Protein AF-A0A845RYR3-F1 (afdb_monomer)

Secondary structure (DSSP, 8-state):
-HHHHHHHHHHHHHHHHHHSSSGGGGGGSPPHHHHHHHTTHHHHHHHHHHHHHHHHTT--

Solvent-accessible surface area (backbone atoms only — not comparable to full-atom values): 3678 Å² total; per-residue (Å²): 110,67,71,60,52,52,49,55,51,50,56,48,52,53,46,26,69,74,69,75,48,59,82,93,47,55,90,78,48,85,49,71,67,60,51,35,64,72,67,50,47,69,56,54,58,55,50,52,52,50,53,55,58,54,60,55,70,78,75,120

Sequence (60 aa):
TQRLALKNVEDGLRQIFKDGHQNNVIDKMQTRKRLYELVDYEKYSEFDSSIFKFSKKGHE

Nearest PDB structures (foldseek):
  4iqe-assembly1_A  TM=8.939E-01  e=5.600E-03  Bacillus anthracis
  1o5q-assembly1_B  TM=9.897E-01  e=2.942E-02  Salmonella enterica subsp. enterica serovar Typhimurium
  4iqd-assembly1_A  TM=9.196E-01  e=1.982E-02  Bacillus anthracis
  2dua-assembly1_A  TM=8.303E-01  e=3.988E-01  Variovorax sp. Pal2

pLDDT: mean 89.31, std 11.99, range [50.16, 98.38]

Foldseek 3Di:
DVVVVVVLVVVQVVVCVVPVHRPVCPVVDDDPVNVCVVVVVVVVVVVVVVVVVVVVVVVD

Radius of gyration: 19.56 Å; Cα contacts (8 Å, |Δi|>4): 12; chains: 1; bounding box: 49×20×46 Å

Structure (mmCIF, N/CA/C/O backbone):
data_AF-A0A845RYR3-F1
#
_entry.id   AF-A0A845RYR3-F1
#
loop_
_atom_site.group_PDB
_atom_site.id
_atom_site.type_symbol
_atom_site.label_atom_id
_atom_site.label_alt_id
_atom_site.label_comp_id
_atom_site.label_asym_id
_atom_site.label_entity_id
_atom_site.label_seq_id
_atom_site.pdbx_PDB_ins_code
_atom_site.Cartn_x
_atom_site.Cartn_y
_atom_site.Cartn_z
_atom_site.occupancy
_atom_site.B_iso_or_equiv
_atom_site.auth_seq_id
_atom_site.auth_comp_id
_atom_site.auth_asym_id
_atom_site.auth_atom_id
_atom_site.pdbx_PDB_model_num
ATOM 1 N N . THR A 1 1 ? -15.367 -1.742 -6.877 1.00 87.62 1 THR A N 1
ATOM 2 C CA . THR A 1 1 ? -13.960 -1.737 -6.414 1.00 87.62 1 THR A CA 1
ATOM 3 C C . THR A 1 1 ? -13.607 -0.478 -5.629 1.00 87.62 1 THR A C 1
ATOM 5 O O . THR A 1 1 ? -13.120 -0.620 -4.519 1.00 87.62 1 THR A O 1
ATOM 8 N N . GLN A 1 2 ? -13.918 0.738 -6.103 1.00 95.94 2 GLN A N 1
ATOM 9 C CA . GLN A 1 2 ? -13.592 1.990 -5.383 1.00 95.94 2 GLN A CA 1
ATOM 10 C C . GLN A 1 2 ? -14.145 2.068 -3.948 1.00 95.94 2 GLN A C 1
ATOM 12 O O . GLN A 1 2 ? -13.406 2.411 -3.034 1.00 95.94 2 GLN A O 1
ATOM 17 N N . ARG A 1 3 ? -15.406 1.671 -3.716 1.00 97.88 3 ARG A N 1
ATOM 18 C CA . ARG A 1 3 ? -15.992 1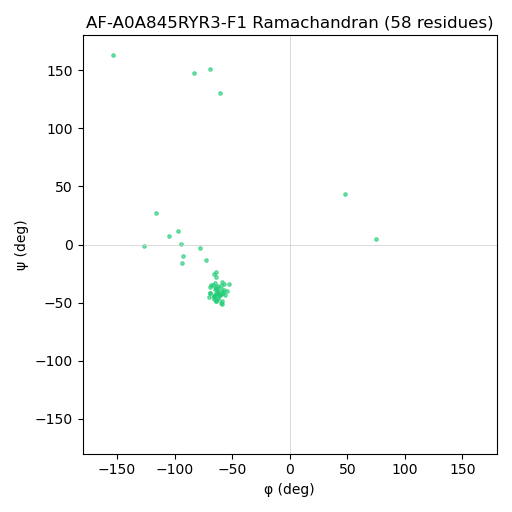.643 -2.358 1.00 97.88 3 ARG A CA 1
ATOM 19 C C . ARG A 1 3 ? -15.227 0.728 -1.390 1.00 97.88 3 ARG A C 1
ATOM 21 O O . ARG A 1 3 ? -15.086 1.061 -0.222 1.00 97.88 3 ARG A O 1
ATOM 28 N N . LEU A 1 4 ? -14.704 -0.397 -1.885 1.00 97.12 4 LEU A N 1
ATOM 29 C CA . LEU A 1 4 ? -13.895 -1.325 -1.091 1.00 97.12 4 LEU A CA 1
ATOM 30 C C . LEU A 1 4 ? -12.534 -0.711 -0.731 1.00 97.12 4 LEU A C 1
ATOM 32 O O . LEU A 1 4 ? -12.085 -0.842 0.404 1.00 97.12 4 LEU A O 1
ATOM 36 N N . ALA A 1 5 ? -11.892 -0.020 -1.677 1.00 96.31 5 ALA A N 1
ATOM 37 C CA . ALA A 1 5 ? -10.625 0.667 -1.432 1.00 96.31 5 ALA A CA 1
ATOM 38 C C . ALA A 1 5 ? -10.787 1.799 -0.406 1.00 96.31 5 ALA A C 1
ATOM 40 O O . ALA A 1 5 ? -10.050 1.848 0.573 1.00 96.31 5 ALA A O 1
ATOM 41 N N . LEU A 1 6 ? -11.800 2.654 -0.584 1.00 97.88 6 LEU A N 1
ATOM 42 C CA . LEU A 1 6 ? -12.063 3.779 0.315 1.00 97.88 6 LEU A CA 1
ATOM 43 C C . LEU A 1 6 ? -12.385 3.324 1.744 1.00 97.88 6 LEU A C 1
ATOM 45 O O . LEU A 1 6 ? -11.880 3.926 2.686 1.00 97.88 6 LEU A O 1
ATOM 49 N N . LYS A 1 7 ? -13.136 2.226 1.916 1.00 97.69 7 LYS A N 1
ATOM 50 C CA . LYS A 1 7 ? -13.390 1.657 3.248 1.00 97.69 7 LYS A CA 1
ATOM 51 C C . LYS A 1 7 ? -12.100 1.200 3.940 1.00 97.69 7 LYS A C 1
ATOM 53 O O . LYS A 1 7 ? -11.905 1.504 5.108 1.00 97.69 7 LYS A O 1
ATOM 58 N N . ASN A 1 8 ? -11.204 0.506 3.231 1.00 96.62 8 ASN A N 1
ATOM 59 C CA . ASN A 1 8 ? -9.923 0.076 3.810 1.00 96.62 8 ASN A CA 1
ATOM 60 C C . ASN A 1 8 ? -9.033 1.265 4.202 1.00 96.62 8 ASN A C 1
ATOM 62 O O . ASN A 1 8 ? -8.358 1.208 5.228 1.00 96.62 8 ASN A O 1
ATOM 66 N N . VAL A 1 9 ? -9.051 2.343 3.411 1.00 97.12 9 VAL A N 1
ATOM 67 C CA . VAL A 1 9 ? -8.350 3.592 3.747 1.00 97.12 9 VAL A CA 1
ATOM 68 C C . VAL A 1 9 ? -8.938 4.216 5.012 1.00 97.12 9 VAL A C 1
ATOM 70 O O . VAL A 1 9 ? -8.185 4.545 5.924 1.00 97.12 9 VAL A O 1
ATOM 73 N N . GLU A 1 10 ? -10.264 4.344 5.099 1.00 98.12 10 GLU A N 1
ATOM 74 C CA . GLU A 1 10 ? -10.936 4.886 6.283 1.00 98.12 10 GLU A CA 1
ATOM 75 C C . GLU A 1 10 ? -10.618 4.071 7.545 1.00 98.12 10 GLU A C 1
ATOM 77 O O . GLU A 1 10 ? -10.183 4.637 8.549 1.00 98.12 10 GLU A O 1
ATOM 82 N N . ASP A 1 11 ? -10.785 2.747 7.486 1.00 97.38 11 ASP A N 1
ATOM 83 C CA . ASP A 1 11 ? -10.531 1.845 8.612 1.00 97.38 11 ASP A CA 1
ATOM 84 C C . ASP A 1 11 ? -9.061 1.926 9.067 1.00 97.38 11 ASP A C 1
ATOM 86 O O . ASP A 1 11 ? -8.778 2.027 10.264 1.00 97.38 11 ASP A O 1
ATOM 90 N N . GLY A 1 12 ? -8.120 1.945 8.115 1.00 97.12 12 GLY A N 1
ATOM 91 C CA . GLY A 1 12 ? -6.691 2.084 8.395 1.00 97.12 12 GLY A CA 1
ATOM 92 C C . GLY A 1 12 ? -6.348 3.415 9.067 1.00 97.12 12 GLY A C 1
ATOM 93 O O . GLY A 1 12 ? -5.664 3.428 10.090 1.00 97.12 12 GLY A O 1
ATOM 94 N N . LEU A 1 13 ? -6.866 4.533 8.548 1.00 98.00 13 LEU A N 1
ATOM 95 C CA . LEU A 1 13 ? -6.630 5.861 9.123 1.00 98.00 13 LEU A CA 1
ATOM 96 C C . LEU A 1 13 ? -7.232 6.002 10.527 1.00 98.00 13 LEU A C 1
ATOM 98 O O . LEU A 1 13 ? -6.592 6.583 11.402 1.00 98.00 13 LEU A O 1
ATOM 102 N N . ARG A 1 14 ? -8.421 5.436 10.779 1.00 98.19 14 ARG A N 1
ATOM 103 C CA . ARG A 1 14 ? -9.028 5.413 12.122 1.00 98.19 14 ARG A CA 1
ATOM 104 C C . ARG A 1 14 ? -8.171 4.639 13.123 1.00 98.19 14 ARG A C 1
ATOM 106 O O . ARG A 1 14 ? -8.021 5.093 14.255 1.00 98.19 14 ARG A O 1
ATOM 113 N N . GLN A 1 15 ? -7.593 3.507 12.715 1.00 97.94 15 GLN A N 1
ATOM 114 C CA . GLN A 1 15 ? -6.703 2.728 13.578 1.00 97.94 15 GLN A CA 1
ATOM 115 C C . GLN A 1 15 ? -5.417 3.499 13.898 1.00 97.94 15 GLN A C 1
ATOM 117 O O . GLN A 1 15 ? -5.033 3.581 15.061 1.00 97.94 15 GLN A O 1
ATOM 122 N N . ILE A 1 16 ? -4.791 4.119 12.890 1.00 98.06 16 ILE A N 1
ATOM 123 C CA . ILE A 1 16 ? -3.583 4.938 13.076 1.00 98.06 16 ILE A CA 1
ATOM 124 C C . IL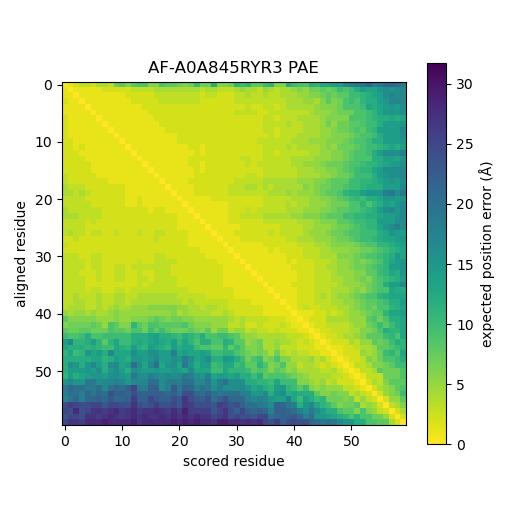E A 1 16 ? -3.865 6.111 14.015 1.00 98.06 16 ILE A C 1
ATOM 126 O O . ILE A 1 16 ? -3.072 6.380 14.912 1.00 98.06 16 ILE A O 1
ATOM 130 N N . PHE A 1 17 ? -5.003 6.787 13.840 1.00 98.31 17 PHE A N 1
ATOM 131 C CA . PHE A 1 17 ? -5.416 7.884 14.712 1.00 98.31 17 PHE A CA 1
ATOM 132 C C . PHE A 1 17 ? -5.607 7.427 16.164 1.00 98.31 17 PHE A C 1
ATOM 134 O O . PHE A 1 17 ? -5.190 8.120 17.086 1.00 98.31 17 PHE A O 1
ATOM 141 N N . LYS A 1 18 ? -6.224 6.257 16.368 1.00 98.31 18 LYS A N 1
ATOM 142 C CA . LYS A 1 18 ? -6.487 5.698 17.698 1.00 98.31 18 LYS A CA 1
ATOM 143 C C . LYS A 1 18 ? -5.212 5.231 18.407 1.00 98.31 18 LYS A C 1
ATOM 145 O O . LYS A 1 18 ? -5.054 5.501 19.593 1.00 98.31 18 LYS A O 1
ATOM 150 N N . ASP A 1 19 ? -4.341 4.517 17.701 1.00 97.88 19 ASP A N 1
ATOM 151 C CA . ASP A 1 19 ? -3.182 3.841 18.299 1.00 97.88 19 ASP A CA 1
ATOM 152 C C . ASP A 1 19 ? -1.905 4.696 18.259 1.00 97.88 19 ASP A C 1
ATOM 154 O O . ASP A 1 19 ? -0.923 4.379 18.925 1.00 97.88 19 ASP A O 1
ATOM 158 N N . GLY A 1 20 ? -1.880 5.754 17.443 1.00 98.38 20 GLY A N 1
ATOM 159 C CA . GLY A 1 20 ? -0.694 6.581 17.202 1.00 98.38 20 GLY A CA 1
ATOM 160 C C . GLY A 1 20 ? 0.362 5.928 16.301 1.00 98.38 20 GLY A C 1
ATOM 161 O O . GLY A 1 20 ? 1.430 6.503 16.097 1.00 98.38 20 GLY A O 1
ATOM 162 N N . HIS A 1 21 ? 0.094 4.739 15.748 1.00 97.31 21 HIS A N 1
ATOM 163 C CA . HIS A 1 21 ? 0.998 4.022 14.846 1.00 97.31 21 HIS A CA 1
ATOM 164 C C . HIS A 1 21 ? 0.247 3.083 13.888 1.00 97.31 21 HIS A C 1
ATOM 166 O O . HIS A 1 21 ? -0.874 2.659 14.162 1.00 97.31 21 HIS A O 1
ATOM 172 N N . GLN A 1 22 ? 0.902 2.637 12.810 1.00 96.44 22 GLN A N 1
ATOM 173 C CA . GLN A 1 22 ? 0.295 1.724 11.825 1.00 96.44 22 GLN A CA 1
ATOM 174 C C . GLN A 1 22 ? 0.562 0.222 12.034 1.00 96.44 22 GLN A C 1
ATOM 176 O O . GLN A 1 22 ? 0.087 -0.579 11.235 1.00 96.44 22 GLN A O 1
ATOM 181 N N . ASN A 1 23 ? 1.308 -0.192 13.066 1.00 97.56 23 ASN A N 1
ATOM 182 C CA . ASN A 1 23 ? 1.776 -1.586 13.212 1.00 97.56 23 ASN A CA 1
ATOM 183 C C . ASN A 1 23 ? 0.650 -2.636 13.114 1.00 97.56 23 ASN A C 1
ATOM 185 O O . ASN A 1 23 ? 0.855 -3.699 12.539 1.00 97.56 23 ASN A O 1
ATOM 189 N N . ASN A 1 24 ? -0.549 -2.301 13.599 1.00 95.69 24 ASN A N 1
ATOM 190 C CA . ASN A 1 24 ? -1.722 -3.182 13.627 1.00 95.69 24 ASN A CA 1
ATOM 191 C C . ASN A 1 24 ? -2.458 -3.323 12.279 1.00 95.69 24 ASN A C 1
ATOM 193 O O . ASN A 1 24 ? -3.456 -4.03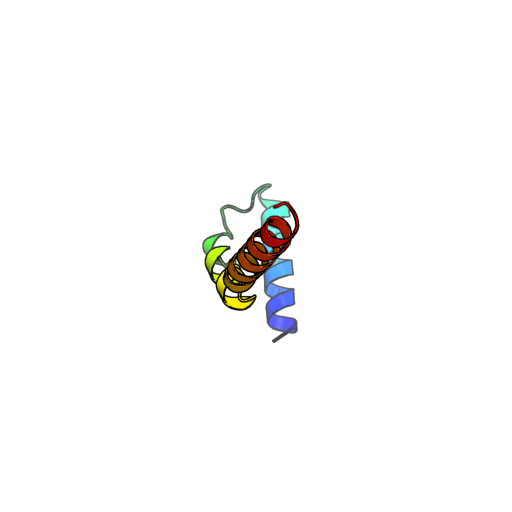9 12.209 1.00 95.69 24 ASN A O 1
ATOM 197 N N . VAL A 1 25 ? -2.034 -2.605 11.231 1.00 96.06 25 VAL A N 1
ATOM 198 C CA . VAL A 1 25 ? -2.669 -2.648 9.899 1.00 96.06 25 VAL A CA 1
ATOM 199 C C . VAL A 1 25 ? -1.698 -2.959 8.761 1.00 96.06 25 VAL A C 1
ATOM 201 O O . VAL A 1 25 ? -2.133 -3.049 7.615 1.00 96.06 25 VAL A O 1
ATOM 204 N N . ILE A 1 26 ? -0.403 -3.142 9.047 1.00 96.00 26 ILE A N 1
ATOM 205 C CA . ILE A 1 26 ? 0.634 -3.415 8.034 1.00 96.00 26 ILE A CA 1
ATOM 206 C C . ILE A 1 26 ? 0.312 -4.662 7.200 1.00 96.00 26 ILE A C 1
ATOM 208 O O . ILE A 1 26 ? 0.520 -4.660 5.990 1.00 96.00 26 ILE A O 1
ATOM 212 N N . ASP A 1 27 ? -0.226 -5.707 7.826 1.00 95.81 27 ASP A N 1
ATOM 213 C CA . ASP A 1 27 ? -0.616 -6.967 7.183 1.00 95.81 27 ASP A CA 1
ATOM 214 C C . ASP A 1 27 ? -1.750 -6.801 6.158 1.00 95.81 27 ASP A C 1
ATOM 216 O O . ASP A 1 27 ? -1.875 -7.597 5.228 1.00 95.81 27 ASP A O 1
ATOM 220 N N . LYS A 1 28 ? -2.552 -5.739 6.294 1.00 94.88 28 LYS A N 1
ATOM 221 C CA . LYS A 1 28 ? -3.658 -5.397 5.387 1.00 94.88 28 LYS A CA 1
ATOM 222 C C . LYS A 1 28 ? -3.243 -4.439 4.271 1.00 94.88 28 LYS A C 1
ATOM 224 O O . LYS A 1 28 ? -4.030 -4.187 3.357 1.00 94.88 28 LYS A O 1
ATOM 229 N N . MET A 1 29 ? -2.039 -3.874 4.339 1.00 96.31 29 MET A N 1
ATOM 230 C CA . MET A 1 29 ? -1.542 -2.927 3.346 1.00 96.31 29 MET A CA 1
ATOM 231 C C . MET A 1 29 ? -0.952 -3.653 2.135 1.00 96.31 29 MET A C 1
ATOM 233 O O . MET A 1 29 ? -0.338 -4.714 2.240 1.00 96.31 29 MET A O 1
ATOM 237 N N . GLN A 1 30 ? -1.076 -3.036 0.959 1.00 97.00 3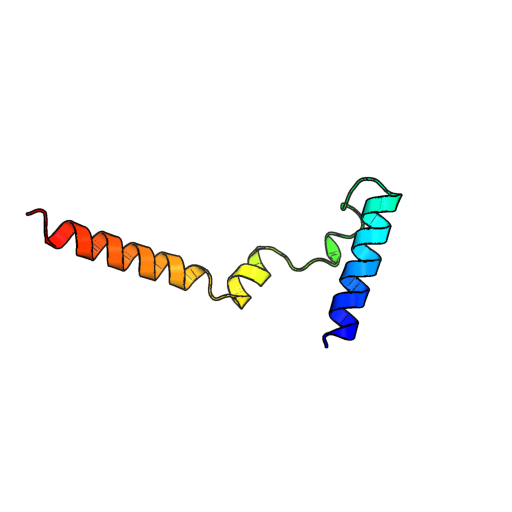0 GLN A N 1
ATOM 238 C CA . GLN A 1 30 ? -0.284 -3.448 -0.196 1.00 97.00 30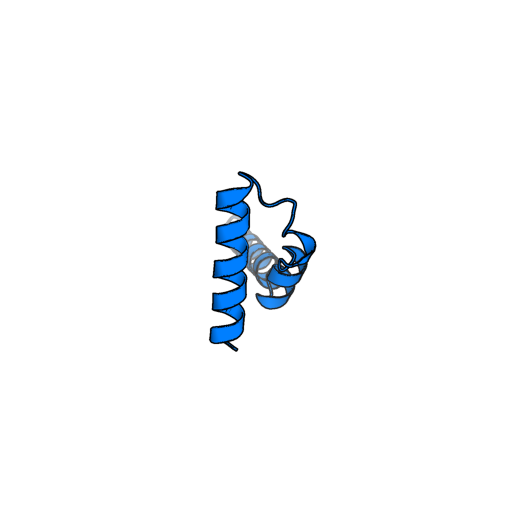 GLN A CA 1
ATOM 239 C C . GLN A 1 30 ? 1.206 -3.276 0.132 1.00 97.00 30 GLN A C 1
ATOM 241 O O . GLN A 1 30 ? 1.634 -2.206 0.568 1.00 97.00 30 GLN A O 1
ATOM 246 N N . THR A 1 31 ? 2.016 -4.308 -0.112 1.00 97.31 31 THR A N 1
ATOM 247 C CA . THR A 1 31 ? 3.469 -4.195 0.063 1.00 97.31 31 THR A CA 1
ATOM 248 C C . THR A 1 31 ? 4.077 -3.284 -1.002 1.00 97.31 31 THR A C 1
ATOM 250 O O . THR A 1 31 ? 3.607 -3.227 -2.141 1.00 97.31 31 THR A O 1
ATOM 253 N N . ARG A 1 32 ? 5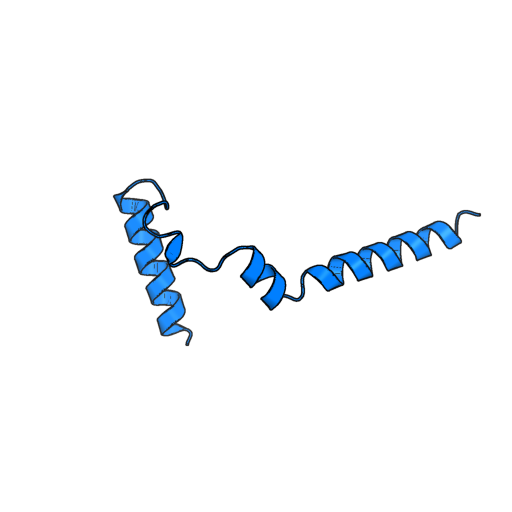.192 -2.620 -0.672 1.00 97.06 32 ARG A N 1
ATOM 254 C CA . ARG A 1 32 ? 5.943 -1.797 -1.639 1.00 97.06 32 ARG A CA 1
ATOM 255 C C . ARG A 1 32 ? 6.329 -2.587 -2.893 1.00 97.06 32 ARG A C 1
ATOM 257 O O . ARG A 1 32 ? 6.209 -2.066 -3.995 1.00 97.06 32 ARG A O 1
ATOM 264 N N . LYS A 1 33 ? 6.730 -3.854 -2.729 1.00 96.44 33 LYS A N 1
ATOM 265 C CA . LYS A 1 33 ? 7.039 -4.752 -3.850 1.00 96.44 33 LYS A CA 1
ATOM 266 C C . LYS A 1 33 ? 5.831 -4.922 -4.776 1.00 96.44 33 LYS A C 1
ATOM 268 O O . LYS A 1 33 ? 5.958 -4.730 -5.978 1.00 96.44 33 LYS A O 1
ATOM 273 N N . ARG A 1 34 ? 4.648 -5.201 -4.219 1.00 96.88 34 ARG A N 1
ATOM 274 C CA . ARG A 1 34 ? 3.427 -5.373 -5.016 1.00 96.88 34 ARG A CA 1
ATOM 275 C C . ARG A 1 34 ? 3.000 -4.086 -5.721 1.00 96.88 34 ARG A C 1
ATOM 277 O O . ARG A 1 34 ? 2.429 -4.151 -6.805 1.00 96.88 34 ARG A O 1
ATOM 284 N N . LEU A 1 35 ? 3.249 -2.925 -5.115 1.00 96.00 35 LEU A N 1
ATOM 285 C CA . LEU A 1 35 ? 3.032 -1.638 -5.774 1.00 96.00 35 LEU A CA 1
ATOM 286 C C . LEU A 1 35 ? 3.972 -1.461 -6.974 1.00 96.00 35 LEU A C 1
ATOM 288 O O . LEU A 1 35 ? 3.513 -1.044 -8.029 1.00 96.00 35 LEU A O 1
ATOM 292 N N . TYR A 1 36 ? 5.251 -1.816 -6.835 1.00 95.62 36 TYR A N 1
ATOM 293 C CA . TYR A 1 36 ? 6.234 -1.730 -7.923 1.00 95.62 36 TYR A CA 1
ATOM 294 C C . TYR A 1 36 ? 5.909 -2.644 -9.095 1.00 95.62 36 TYR A C 1
ATOM 296 O O . TYR A 1 36 ? 5.997 -2.204 -10.237 1.00 95.62 36 TYR A O 1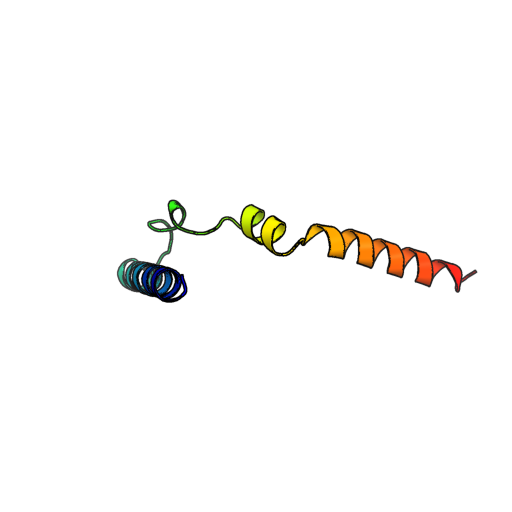
ATOM 304 N N . GLU A 1 37 ? 5.467 -3.867 -8.811 1.00 95.38 37 GLU A N 1
ATOM 305 C CA . GLU A 1 37 ? 4.949 -4.778 -9.834 1.00 95.38 37 GLU A CA 1
ATOM 306 C C . GLU A 1 37 ? 3.746 -4.173 -10.572 1.00 95.38 37 GLU A C 1
ATOM 308 O O . GLU A 1 37 ? 3.646 -4.293 -11.784 1.00 95.38 37 GLU A O 1
ATOM 313 N N . LEU A 1 38 ? 2.826 -3.512 -9.855 1.00 95.81 38 LEU A N 1
ATOM 314 C CA . LEU A 1 38 ? 1.605 -2.961 -10.452 1.00 95.81 38 LEU A CA 1
ATOM 315 C C . LEU A 1 38 ? 1.878 -1.785 -11.398 1.00 95.81 38 LEU A C 1
ATOM 317 O O . LEU A 1 38 ? 1.152 -1.610 -12.373 1.00 95.81 38 LEU A O 1
ATOM 321 N N . VAL A 1 39 ? 2.876 -0.960 -11.084 1.00 94.44 39 VAL A N 1
ATOM 322 C CA . VAL A 1 39 ? 3.221 0.234 -11.873 1.00 94.44 39 VAL A CA 1
ATOM 323 C C . VAL A 1 39 ? 4.367 -0.014 -12.854 1.00 94.44 39 VAL A C 1
ATOM 325 O O . VAL A 1 39 ? 4.916 0.946 -13.387 1.00 94.44 39 VAL A O 1
ATOM 328 N N . ASP A 1 40 ? 4.749 -1.280 -13.067 1.00 92.62 40 ASP A N 1
ATOM 329 C CA . ASP A 1 40 ? 5.889 -1.680 -13.896 1.00 92.62 40 ASP A CA 1
ATOM 330 C C . ASP A 1 40 ? 7.165 -0.876 -13.580 1.00 92.62 40 ASP A C 1
ATOM 332 O O . ASP A 1 40 ? 7.884 -0.425 -14.474 1.00 92.62 40 ASP A O 1
ATOM 336 N N . TYR A 1 41 ? 7.448 -0.670 -12.288 1.00 90.75 41 TYR A N 1
ATOM 337 C CA . TYR A 1 41 ? 8.493 0.260 -11.848 1.00 90.75 41 TYR A CA 1
ATOM 338 C C . TYR A 1 41 ? 9.877 -0.069 -12.435 1.00 90.75 41 TYR A C 1
ATOM 340 O O . TYR A 1 41 ? 10.653 0.830 -12.748 1.00 90.75 41 TYR A O 1
ATOM 348 N N . GLU A 1 42 ? 10.183 -1.353 -12.635 1.00 87.25 42 GLU A N 1
ATOM 349 C CA . GLU A 1 42 ? 11.462 -1.816 -13.194 1.00 87.25 42 GLU A CA 1
ATOM 350 C C . GLU A 1 42 ? 11.741 -1.250 -14.597 1.00 87.25 42 GLU A C 1
ATOM 352 O O . GLU A 1 42 ? 12.889 -0.925 -14.907 1.00 87.25 42 GLU A O 1
ATOM 357 N N . LYS A 1 43 ? 10.701 -1.006 -15.407 1.00 88.56 43 LYS A N 1
ATOM 358 C CA . LYS A 1 43 ? 10.847 -0.429 -16.755 1.00 88.56 43 LYS A CA 1
ATOM 359 C C . LYS A 1 43 ? 11.404 0.993 -16.731 1.00 88.56 43 LYS A C 1
ATOM 361 O O . LYS A 1 43 ? 12.085 1.399 -17.670 1.00 88.56 43 LYS A O 1
ATOM 366 N N . TYR A 1 44 ? 11.163 1.746 -15.657 1.00 85.38 44 TYR A N 1
ATOM 367 C CA . TYR A 1 44 ? 11.760 3.073 -15.499 1.00 85.38 44 TYR A CA 1
ATOM 368 C C . TYR A 1 44 ? 13.279 2.986 -15.325 1.00 85.38 44 TYR A C 1
ATOM 370 O O . TYR A 1 44 ? 14.002 3.816 -15.865 1.00 85.38 44 TYR A O 1
ATOM 378 N N . SER A 1 45 ? 13.786 1.946 -14.653 1.00 78.69 45 SER A N 1
ATOM 379 C CA . SER A 1 45 ? 15.232 1.745 -14.493 1.00 78.69 45 SER A CA 1
ATOM 380 C C . SER A 1 45 ? 15.919 1.380 -15.815 1.00 78.69 45 SER A C 1
ATOM 382 O O . SER A 1 45 ? 17.032 1.843 -16.093 1.00 78.69 45 SER A O 1
ATOM 384 N N . GLU A 1 46 ? 15.251 0.591 -16.660 1.00 81.44 46 GLU A N 1
ATOM 385 C CA . GLU A 1 46 ? 15.721 0.278 -18.014 1.00 81.44 46 GLU A CA 1
ATOM 386 C C . GLU A 1 46 ? 15.730 1.521 -18.910 1.00 81.44 46 GLU A C 1
ATOM 388 O O . GLU A 1 46 ? 16.718 1.786 -19.605 1.00 81.44 46 GLU A O 1
ATOM 393 N N . PHE A 1 47 ? 14.658 2.314 -18.852 1.00 80.75 47 PHE A N 1
ATOM 394 C CA . PHE A 1 47 ? 14.551 3.576 -19.573 1.00 80.75 47 PHE A CA 1
ATOM 395 C C . PHE A 1 47 ? 15.655 4.560 -19.159 1.00 80.75 47 PHE A C 1
ATOM 397 O O . PHE A 1 47 ? 16.395 5.031 -20.025 1.00 80.75 47 PHE A O 1
ATOM 404 N N . ASP A 1 48 ? 15.856 4.793 -17.862 1.00 78.50 48 ASP A N 1
ATOM 405 C CA . ASP A 1 48 ? 16.912 5.679 -17.351 1.00 78.50 48 ASP A CA 1
ATOM 406 C C . ASP A 1 48 ? 18.306 5.233 -17.814 1.00 78.50 48 ASP A C 1
ATOM 408 O O . ASP A 1 48 ? 19.129 6.041 -18.259 1.00 78.50 48 ASP A O 1
ATOM 412 N N . SER A 1 49 ? 18.558 3.921 -17.796 1.00 76.19 49 SER A N 1
ATOM 413 C CA . SER A 1 49 ? 19.807 3.342 -18.298 1.00 76.19 49 SER A CA 1
ATOM 414 C C . SER A 1 49 ? 20.009 3.593 -19.796 1.00 76.19 49 SER A C 1
ATOM 416 O O . SER A 1 49 ? 21.142 3.792 -20.243 1.00 76.19 49 SER A O 1
ATOM 418 N N . SER A 1 50 ? 18.934 3.589 -20.588 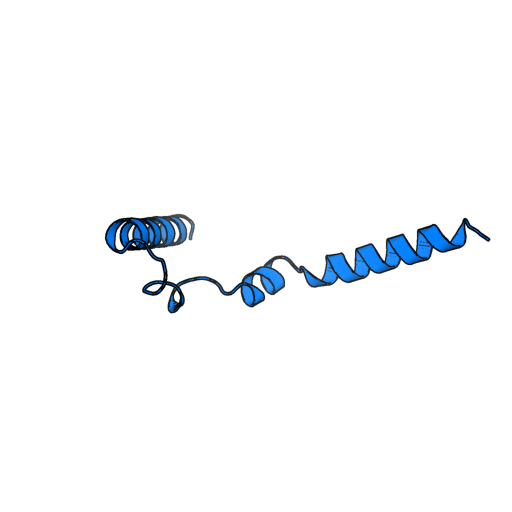1.00 78.12 50 SER A N 1
ATOM 419 C CA . SER A 1 50 ? 18.991 3.879 -22.025 1.00 78.12 50 SER A CA 1
ATOM 420 C C . SER A 1 50 ? 19.315 5.351 -22.306 1.00 78.12 50 SER A C 1
ATOM 422 O O . SER A 1 50 ? 20.181 5.637 -23.136 1.00 78.12 50 SER A O 1
ATOM 424 N N . ILE A 1 51 ? 18.714 6.278 -21.551 1.00 77.06 51 ILE A N 1
ATOM 425 C CA . ILE A 1 51 ? 18.962 7.720 -21.661 1.00 77.06 51 ILE A CA 1
ATOM 426 C C . ILE A 1 51 ? 20.401 8.053 -21.258 1.00 77.06 51 ILE A C 1
ATOM 428 O O . ILE A 1 51 ? 21.093 8.782 -21.971 1.00 77.06 51 ILE A O 1
ATOM 432 N N . PHE A 1 52 ? 20.898 7.467 -20.166 1.00 75.81 52 PHE A N 1
ATOM 433 C CA . PHE A 1 52 ? 22.278 7.672 -19.727 1.00 75.81 52 PHE A CA 1
ATOM 434 C C . PHE A 1 52 ? 23.304 7.175 -20.760 1.00 75.81 52 PHE A C 1
ATOM 436 O O . PHE A 1 52 ? 24.288 7.861 -21.046 1.00 75.81 52 PHE A O 1
ATOM 443 N N . LYS A 1 53 ? 23.065 6.004 -21.372 1.00 71.75 53 LYS A N 1
ATOM 444 C CA . LYS A 1 53 ? 23.908 5.476 -22.461 1.00 71.75 53 LYS A CA 1
ATOM 445 C C . LYS A 1 53 ? 23.865 6.361 -23.710 1.00 71.75 53 LYS A C 1
ATOM 447 O O . LYS A 1 53 ? 24.896 6.534 -24.353 1.00 71.75 53 LYS A O 1
ATOM 452 N N . PHE A 1 54 ? 22.704 6.923 -24.045 1.00 75.12 54 PHE A N 1
ATOM 453 C CA . PHE A 1 54 ? 22.561 7.857 -25.161 1.00 75.12 54 PHE A CA 1
ATOM 454 C C . PHE A 1 54 ? 23.328 9.165 -24.916 1.00 75.12 54 PHE A C 1
ATOM 456 O O . PHE A 1 54 ? 24.091 9.586 -25.779 1.00 75.12 54 PHE A O 1
ATOM 463 N N . SER A 1 55 ? 23.200 9.761 -23.724 1.00 71.62 55 SER A N 1
ATOM 464 C CA . SER A 1 55 ? 23.887 11.010 -23.363 1.00 71.62 55 SER A CA 1
ATOM 465 C C . SER A 1 55 ? 25.412 10.897 -23.464 1.00 71.62 55 SER A C 1
ATOM 467 O O . SER A 1 55 ? 26.054 11.810 -23.975 1.00 71.62 55 SER A O 1
ATOM 469 N N . LYS A 1 56 ? 26.005 9.763 -23.071 1.00 69.69 56 LYS A N 1
ATOM 470 C C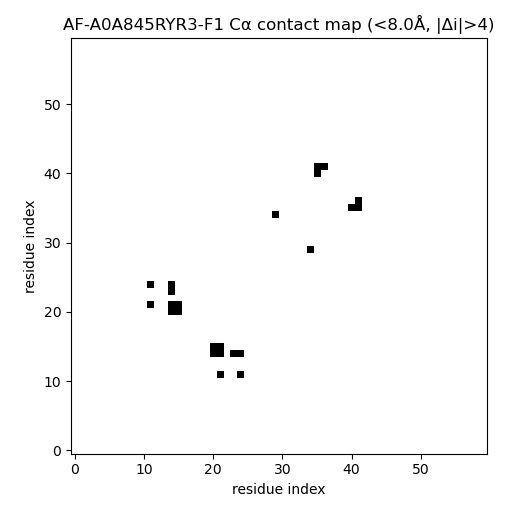A . LYS A 1 56 ? 27.458 9.550 -23.193 1.00 69.69 56 LYS A CA 1
ATOM 471 C C . LYS A 1 56 ? 27.966 9.493 -24.634 1.00 69.69 56 LYS A C 1
ATOM 473 O O . LYS A 1 56 ? 29.124 9.804 -24.870 1.00 69.69 56 LYS A O 1
ATOM 478 N N . LYS A 1 57 ? 27.116 9.121 -25.592 1.00 62.47 57 LYS A N 1
ATOM 479 C CA . LYS A 1 57 ? 27.500 8.931 -26.998 1.00 62.47 57 LYS A CA 1
ATOM 480 C C . LYS A 1 57 ? 27.772 10.240 -27.756 1.00 62.47 57 LYS A C 1
ATOM 482 O O . LYS A 1 57 ? 28.296 10.179 -28.858 1.00 62.47 57 LYS A O 1
ATOM 487 N N . GLY A 1 58 ? 27.385 11.391 -27.198 1.00 59.12 58 GLY A N 1
ATOM 488 C CA . GLY A 1 58 ? 27.659 12.727 -27.751 1.00 59.12 58 GLY A CA 1
ATOM 489 C C . GLY A 1 58 ? 28.765 13.499 -27.021 1.00 59.12 58 GLY A C 1
ATOM 490 O O . GLY A 1 58 ? 28.935 14.686 -27.283 1.00 59.12 58 GLY A O 1
ATOM 491 N N . HIS A 1 59 ? 29.466 12.853 -26.083 1.00 57.72 59 HIS A N 1
ATOM 492 C CA . HIS A 1 59 ? 30.576 13.426 -25.312 1.00 57.72 59 HIS A CA 1
ATOM 493 C C . HIS A 1 59 ? 31.921 12.713 -25.586 1.00 57.72 59 HIS A C 1
ATOM 495 O O . HIS A 1 59 ? 32.802 12.719 -24.728 1.00 57.72 59 HIS A O 1
ATOM 501 N N . GLU A 1 60 ? 32.072 12.128 -26.777 1.00 50.16 60 GLU A N 1
ATOM 502 C CA . GLU A 1 60 ? 33.353 11.778 -27.419 1.00 50.16 60 GLU A CA 1
ATOM 503 C C . GLU A 1 60 ? 33.484 12.586 -28.715 1.00 50.16 60 GLU A C 1
ATOM 505 O O . GLU A 1 60 ? 34.609 13.052 -29.002 1.00 50.16 60 GLU A O 1
#

Mean predicted aligned error: 6.7 Å